Protein AF-A0A260BXC2-F1 (afdb_monomer)

Structure (mmCIF, N/CA/C/O backbone):
data_AF-A0A260BXC2-F1
#
_entry.id   AF-A0A260BXC2-F1
#
loop_
_atom_site.group_PDB
_atom_site.id
_atom_site.type_symbol
_atom_site.label_atom_id
_atom_site.label_alt_id
_atom_site.label_comp_id
_atom_site.label_asym_id
_atom_site.label_entity_id
_atom_site.label_seq_id
_atom_site.pdbx_PDB_ins_code
_atom_site.Cartn_x
_atom_site.Cartn_y
_atom_site.Cartn_z
_atom_site.occupancy
_atom_site.B_iso_or_equiv
_atom_site.auth_seq_id
_atom_site.auth_comp_id
_atom_site.auth_asym_id
_atom_site.auth_atom_id
_atom_site.pdbx_PDB_model_num
ATOM 1 N N . MET A 1 1 ? 10.006 -4.381 -25.406 1.00 36.53 1 MET A N 1
ATOM 2 C CA . MET A 1 1 ? 11.001 -3.747 -24.518 1.00 36.53 1 MET A CA 1
ATOM 3 C C . MET A 1 1 ? 10.566 -4.074 -23.100 1.00 36.53 1 MET A C 1
ATOM 5 O O . MET A 1 1 ? 9.559 -3.542 -22.662 1.00 36.53 1 MET A O 1
ATOM 9 N N . ASN A 1 2 ? 11.213 -5.038 -22.441 1.00 43.50 2 ASN A N 1
ATOM 10 C CA . ASN A 1 2 ? 10.853 -5.422 -21.074 1.00 43.50 2 ASN A CA 1
ATOM 11 C C . ASN A 1 2 ? 11.526 -4.434 -20.121 1.00 43.50 2 ASN A C 1
ATOM 13 O O . ASN A 1 2 ? 12.651 -4.664 -19.686 1.00 43.50 2 ASN A O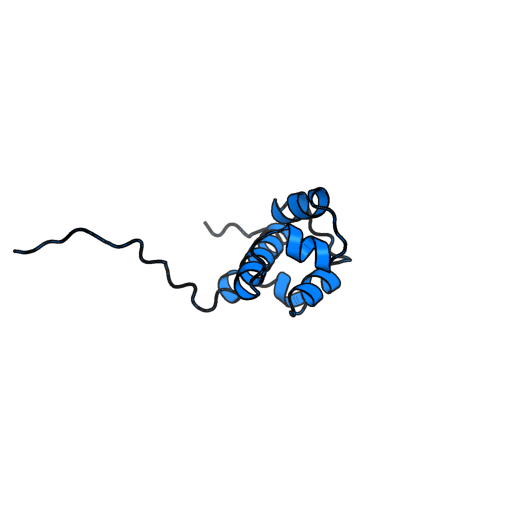 1
ATOM 17 N N . GLU A 1 3 ? 10.879 -3.300 -19.865 1.00 52.22 3 GLU A N 1
ATOM 18 C CA . GLU A 1 3 ? 11.325 -2.385 -18.818 1.00 52.22 3 GLU A CA 1
ATOM 19 C C . GLU A 1 3 ? 11.241 -3.112 -17.476 1.00 52.22 3 GLU A C 1
ATOM 21 O O . GLU A 1 3 ? 10.163 -3.446 -16.983 1.00 52.22 3 GLU A O 1
ATOM 26 N N . THR A 1 4 ? 12.403 -3.407 -16.899 1.00 59.16 4 THR A N 1
ATOM 27 C CA . THR A 1 4 ? 12.516 -3.973 -15.561 1.00 59.16 4 THR A CA 1
ATOM 28 C C . THR A 1 4 ? 11.912 -2.976 -14.575 1.00 59.16 4 THR A C 1
ATOM 30 O O . THR A 1 4 ? 12.566 -2.012 -14.182 1.00 59.16 4 THR A O 1
ATOM 33 N N . LEU A 1 5 ? 10.648 -3.182 -14.189 1.00 67.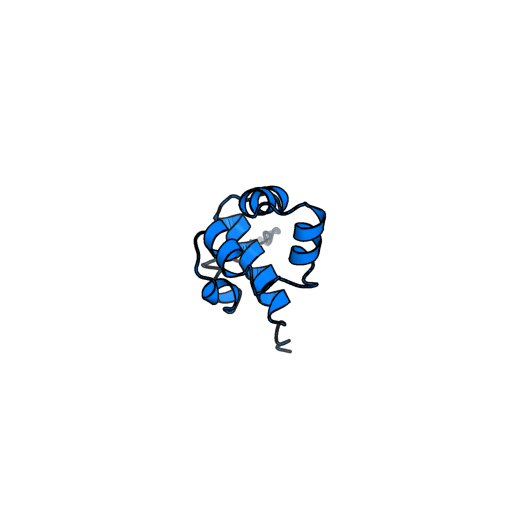31 5 LEU A N 1
ATOM 34 C CA . LEU A 1 5 ? 9.980 -2.360 -13.181 1.00 67.31 5 LEU A CA 1
ATOM 35 C C . LEU A 1 5 ? 10.854 -2.290 -11.929 1.00 67.31 5 LEU A C 1
ATOM 37 O O . LEU A 1 5 ? 11.247 -3.331 -11.386 1.00 67.31 5 LEU A O 1
ATOM 41 N N . THR A 1 6 ? 11.130 -1.071 -11.464 1.00 78.81 6 THR A N 1
ATOM 42 C CA . THR A 1 6 ? 11.843 -0.862 -10.202 1.00 78.81 6 THR A CA 1
ATOM 43 C C . THR A 1 6 ? 11.069 -1.528 -9.057 1.00 78.81 6 THR A C 1
ATOM 45 O O . THR A 1 6 ? 9.838 -1.626 -9.122 1.00 78.81 6 THR A O 1
ATOM 48 N N . PRO A 1 7 ? 11.736 -1.965 -7.974 1.00 78.88 7 PRO A N 1
ATOM 49 C CA . PRO A 1 7 ? 11.052 -2.579 -6.833 1.00 78.88 7 PRO A CA 1
ATOM 50 C C . PRO A 1 7 ? 9.902 -1.718 -6.290 1.00 78.88 7 PRO A C 1
ATOM 52 O O . PRO A 1 7 ? 8.831 -2.229 -5.983 1.00 78.88 7 PRO A O 1
ATOM 55 N N . ALA A 1 8 ? 10.077 -0.392 -6.264 1.00 82.00 8 ALA A N 1
ATOM 56 C CA . ALA A 1 8 ? 9.034 0.544 -5.853 1.00 82.00 8 ALA A CA 1
ATOM 57 C C . ALA A 1 8 ? 7.819 0.544 -6.798 1.00 82.00 8 ALA A C 1
ATOM 59 O O . ALA A 1 8 ? 6.679 0.627 -6.333 1.00 82.00 8 ALA A O 1
ATOM 60 N N . ALA A 1 9 ? 8.040 0.429 -8.110 1.00 82.06 9 ALA A N 1
ATOM 61 C CA . ALA A 1 9 ? 6.961 0.325 -9.087 1.00 82.06 9 ALA A CA 1
ATOM 62 C C . ALA A 1 9 ? 6.196 -1.002 -8.946 1.00 82.06 9 ALA A C 1
ATOM 64 O O . ALA A 1 9 ? 4.966 -0.994 -8.993 1.00 82.06 9 ALA A O 1
ATOM 65 N N . ARG A 1 10 ? 6.899 -2.113 -8.676 1.00 83.56 10 ARG A N 1
ATOM 66 C CA . ARG A 1 10 ? 6.280 -3.426 -8.407 1.00 83.56 10 ARG A CA 1
ATOM 67 C C . ARG A 1 10 ? 5.403 -3.396 -7.160 1.00 83.56 10 ARG A C 1
ATOM 69 O O . ARG A 1 10 ? 4.226 -3.724 -7.248 1.00 83.56 10 ARG A O 1
ATOM 76 N N . ILE A 1 11 ? 5.936 -2.896 -6.040 1.00 86.62 11 ILE A N 1
ATOM 77 C CA . ILE A 1 11 ? 5.169 -2.746 -4.792 1.00 86.62 11 ILE A CA 1
ATOM 78 C C . ILE A 1 11 ? 3.934 -1.879 -5.037 1.00 86.62 11 ILE A C 1
ATOM 80 O O . ILE A 1 11 ? 2.839 -2.237 -4.625 1.00 86.62 11 ILE A O 1
ATOM 84 N N . THR A 1 12 ? 4.076 -0.767 -5.763 1.00 87.25 12 THR A N 1
ATOM 85 C CA . THR A 1 12 ? 2.940 0.113 -6.077 1.00 87.25 12 THR A CA 1
ATOM 86 C C . THR A 1 12 ? 1.854 -0.610 -6.875 1.00 87.25 12 THR A C 1
ATOM 88 O O . THR A 1 12 ? 0.673 -0.469 -6.556 1.00 87.25 12 THR A O 1
ATOM 91 N N . ALA A 1 13 ? 2.232 -1.377 -7.899 1.00 85.19 13 ALA A N 1
ATOM 92 C CA . ALA A 1 13 ? 1.292 -2.149 -8.706 1.00 85.19 13 ALA A CA 1
ATOM 93 C C . ALA A 1 13 ? 0.576 -3.222 -7.867 1.00 85.19 13 ALA A C 1
ATOM 95 O O . ALA A 1 13 ? -0.653 -3.287 -7.885 1.00 85.19 13 ALA A O 1
ATOM 96 N N . ASN A 1 14 ? 1.327 -3.977 -7.062 1.00 86.25 14 ASN A N 1
ATOM 97 C CA . ASN A 1 14 ? 0.795 -5.019 -6.182 1.00 86.25 14 ASN A CA 1
ATOM 98 C C . ASN A 1 14 ? -0.141 -4.448 -5.119 1.00 86.25 14 ASN A C 1
ATOM 100 O O . ASN A 1 14 ? -1.254 -4.937 -4.952 1.00 86.25 14 ASN A O 1
ATOM 104 N N . VAL A 1 15 ? 0.257 -3.364 -4.451 1.00 87.00 15 VAL A N 1
ATOM 105 C CA . VAL A 1 15 ? -0.586 -2.685 -3.462 1.00 87.00 15 VAL A CA 1
ATOM 106 C C . VAL A 1 15 ? -1.883 -2.202 -4.103 1.00 87.00 15 VAL A C 1
ATOM 108 O O . VAL A 1 15 ? -2.942 -2.410 -3.525 1.00 87.00 15 VAL A O 1
ATOM 111 N N . ARG A 1 16 ? -1.847 -1.613 -5.306 1.00 85.44 16 ARG A N 1
ATOM 112 C CA . ARG A 1 16 ? -3.073 -1.178 -5.999 1.00 85.44 16 ARG A CA 1
ATOM 113 C C . ARG A 1 16 ? -3.990 -2.349 -6.358 1.00 85.44 16 ARG A C 1
ATOM 115 O O . ARG A 1 16 ? -5.195 -2.249 -6.141 1.00 85.44 16 ARG A O 1
ATOM 122 N N . ALA A 1 17 ? -3.435 -3.444 -6.874 1.00 83.94 17 ALA A N 1
ATOM 123 C CA . ALA A 1 17 ? -4.207 -4.642 -7.203 1.00 83.94 17 ALA A CA 1
ATOM 124 C C . ALA A 1 17 ? -4.859 -5.249 -5.949 1.00 83.94 17 ALA A C 1
ATOM 126 O O . ALA A 1 17 ? -6.060 -5.522 -5.932 1.00 83.94 17 ALA A O 1
ATOM 127 N N . LEU A 1 18 ? -4.089 -5.377 -4.866 1.00 84.94 18 LEU A N 1
ATOM 128 C CA . LEU A 1 18 ? -4.563 -5.902 -3.587 1.00 84.94 18 LEU A CA 1
ATOM 129 C C . LEU A 1 18 ? -5.575 -4.971 -2.917 1.00 84.94 18 LEU A C 1
ATOM 131 O O . LEU A 1 18 ? -6.545 -5.453 -2.344 1.00 84.94 18 LEU A O 1
ATOM 135 N N . MET A 1 19 ? -5.402 -3.651 -3.019 1.00 85.94 19 MET A N 1
ATOM 136 C CA . MET A 1 19 ? -6.386 -2.686 -2.532 1.00 85.94 19 MET A CA 1
ATOM 137 C C . MET A 1 19 ? -7.752 -2.925 -3.175 1.00 85.94 19 MET A C 1
ATOM 139 O O . MET A 1 19 ? -8.738 -3.090 -2.460 1.00 85.94 19 MET A O 1
ATOM 143 N N . HIS A 1 20 ? -7.795 -3.045 -4.504 1.00 82.75 20 HIS A N 1
ATOM 144 C CA . HIS A 1 20 ? -9.031 -3.337 -5.226 1.00 82.75 20 HIS A CA 1
ATOM 145 C C . HIS A 1 20 ? -9.620 -4.702 -4.828 1.00 82.75 20 HIS A C 1
ATOM 147 O O . HIS A 1 20 ? -10.806 -4.802 -4.525 1.00 82.75 20 HIS A O 1
ATOM 153 N N . ALA A 1 21 ? -8.788 -5.745 -4.739 1.00 80.06 21 ALA A N 1
ATOM 154 C CA . ALA A 1 21 ? -9.221 -7.090 -4.349 1.00 80.06 21 ALA A CA 1
ATOM 155 C C . ALA A 1 21 ? -9.745 -7.187 -2.902 1.00 80.06 21 ALA A C 1
ATOM 157 O O . ALA A 1 21 ? -10.477 -8.117 -2.567 1.00 80.06 21 ALA A O 1
ATOM 158 N N . ARG A 1 22 ? -9.354 -6.255 -2.027 1.00 80.12 22 ARG A N 1
ATOM 159 C CA . ARG A 1 22 ? -9.767 -6.196 -0.615 1.00 80.12 22 ARG A CA 1
ATOM 160 C C . ARG A 1 22 ? -10.873 -5.169 -0.353 1.00 80.12 22 ARG A C 1
ATOM 162 O O . ARG A 1 22 ? -11.258 -4.991 0.798 1.00 80.12 22 ARG A O 1
ATOM 169 N N . GLY A 1 23 ? -11.383 -4.506 -1.393 1.00 79.69 23 GLY A N 1
ATOM 170 C CA . GLY A 1 23 ? -12.423 -3.483 -1.264 1.00 79.69 23 GLY A CA 1
ATOM 171 C C . GLY A 1 23 ? -11.927 -2.154 -0.685 1.00 79.69 23 GLY A C 1
ATOM 172 O O . GLY A 1 23 ? -12.731 -1.346 -0.230 1.00 79.69 23 GLY A O 1
ATOM 173 N N . TYR A 1 24 ? -10.614 -1.906 -0.690 1.00 81.38 24 TYR A N 1
ATOM 174 C CA . TYR A 1 24 ? -10.057 -0.596 -0.362 1.00 81.38 24 TYR A CA 1
ATOM 175 C C . TYR A 1 24 ? -10.191 0.322 -1.580 1.00 81.38 24 TYR A C 1
ATOM 177 O O . TYR A 1 24 ? -9.337 0.333 -2.467 1.00 81.38 24 TYR A O 1
ATOM 185 N N . GLU A 1 25 ? -11.272 1.098 -1.621 1.00 78.50 25 GLU A N 1
ATOM 186 C CA . GLU A 1 25 ? -11.559 2.003 -2.739 1.00 78.50 25 GLU A CA 1
ATOM 187 C C . GLU A 1 25 ? -10.601 3.199 -2.788 1.00 78.50 25 GLU A C 1
ATOM 189 O O . GLU A 1 25 ? -10.361 3.767 -3.857 1.00 78.50 25 GLU A O 1
ATOM 194 N N . ARG A 1 26 ? -10.045 3.614 -1.639 1.00 80.94 26 ARG A N 1
ATOM 195 C CA . ARG A 1 26 ? -9.191 4.801 -1.553 1.00 80.94 26 ARG A CA 1
ATOM 196 C C . ARG A 1 26 ? -7.895 4.531 -0.809 1.00 80.94 26 ARG A C 1
ATOM 198 O O . ARG A 1 26 ? -7.816 3.770 0.149 1.00 80.94 26 ARG A O 1
ATOM 205 N N . ALA A 1 27 ? -6.868 5.283 -1.201 1.00 80.56 27 ALA A N 1
ATOM 206 C CA . ALA A 1 27 ? -5.583 5.348 -0.507 1.00 80.56 27 ALA A CA 1
ATOM 207 C C . ALA A 1 27 ? -5.745 5.617 0.999 1.00 80.56 27 ALA A C 1
ATOM 209 O O . ALA A 1 27 ? -5.023 5.053 1.817 1.00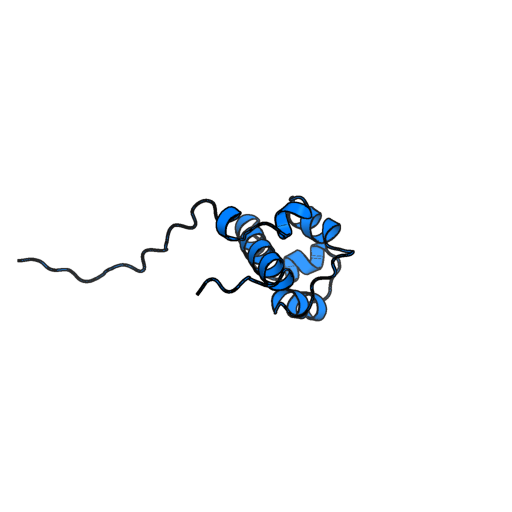 80.56 27 ALA A O 1
ATOM 210 N N . LYS A 1 28 ? -6.724 6.453 1.360 1.00 82.25 28 LYS A N 1
ATOM 211 C CA . LYS A 1 28 ? -7.025 6.824 2.743 1.00 82.25 28 LYS A CA 1
ATOM 212 C C . LYS A 1 28 ? -7.393 5.623 3.621 1.00 82.25 28 LYS A C 1
ATOM 214 O O . LYS A 1 28 ? -7.017 5.623 4.787 1.00 82.25 28 LYS A O 1
ATOM 219 N N . ASP A 1 29 ? -8.065 4.609 3.080 1.00 84.75 29 ASP A N 1
ATOM 220 C CA . ASP A 1 29 ? -8.520 3.452 3.862 1.00 84.75 29 ASP A CA 1
ATOM 221 C C . ASP A 1 29 ? -7.343 2.565 4.280 1.00 84.75 29 ASP A C 1
ATOM 223 O O . ASP A 1 29 ? -7.218 2.177 5.443 1.00 84.75 29 ASP A O 1
ATOM 227 N N . LEU A 1 30 ? -6.412 2.330 3.351 1.00 85.00 30 LEU A N 1
ATOM 228 C CA . LEU A 1 30 ? -5.151 1.655 3.651 1.00 85.00 30 LEU A CA 1
ATOM 229 C C . LEU A 1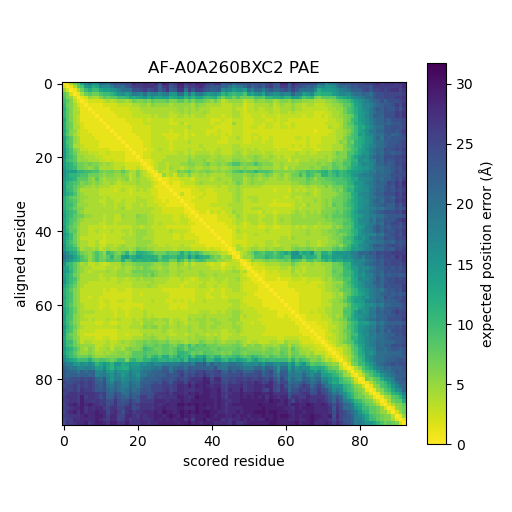 30 ? -4.257 2.523 4.555 1.00 85.00 30 LEU A C 1
ATOM 231 O O . LEU A 1 30 ? -3.650 2.016 5.495 1.00 85.00 30 LEU A O 1
ATOM 235 N N . GLY A 1 31 ? -4.236 3.841 4.335 1.00 87.56 31 GLY A N 1
ATOM 236 C CA . GLY A 1 31 ? -3.542 4.788 5.207 1.00 87.56 31 GLY A CA 1
ATOM 237 C C . GLY A 1 31 ? -4.031 4.722 6.657 1.00 87.56 31 GLY A C 1
ATOM 238 O O . GLY A 1 31 ? -3.214 4.670 7.569 1.00 87.56 31 GLY A O 1
ATOM 239 N N . ALA A 1 32 ? -5.343 4.622 6.883 1.00 87.75 32 ALA A N 1
ATOM 240 C CA . ALA A 1 32 ? -5.917 4.484 8.220 1.00 87.75 32 ALA A CA 1
ATOM 241 C C . ALA A 1 32 ? -5.464 3.194 8.925 1.00 87.75 32 ALA A C 1
ATOM 243 O O . ALA A 1 32 ? -5.139 3.228 10.109 1.00 87.75 32 ALA A O 1
ATOM 244 N N . ARG A 1 33 ? -5.371 2.071 8.197 1.00 86.25 33 ARG A N 1
ATOM 245 C CA . ARG A 1 33 ? -4.858 0.793 8.732 1.00 86.25 33 ARG A CA 1
ATOM 246 C C . ARG A 1 33 ? -3.381 0.866 9.117 1.00 86.25 33 ARG A C 1
ATOM 248 O O . ARG A 1 33 ? -2.983 0.259 10.103 1.00 86.25 33 ARG A O 1
ATOM 255 N N . LEU A 1 34 ? -2.592 1.612 8.348 1.00 88.12 34 LEU A N 1
ATOM 256 C CA . LEU A 1 34 ? -1.156 1.791 8.572 1.00 88.12 34 LEU A CA 1
ATOM 257 C C . LEU A 1 34 ? -0.832 2.948 9.522 1.00 88.12 34 LEU A C 1
ATOM 259 O O . LEU A 1 34 ? 0.338 3.205 9.790 1.00 88.12 34 LEU A O 1
ATOM 263 N N . ASN A 1 35 ? -1.845 3.670 10.011 1.00 89.69 35 ASN A N 1
ATOM 264 C CA . ASN A 1 35 ? -1.677 4.928 10.737 1.00 89.69 35 ASN A CA 1
ATOM 265 C C . ASN A 1 35 ? -0.831 5.962 9.954 1.00 89.69 35 ASN A C 1
ATOM 267 O O . ASN A 1 35 ? -0.034 6.723 10.505 1.00 89.69 35 ASN A O 1
ATOM 271 N N . TRP A 1 36 ? -0.972 5.967 8.628 1.00 89.88 36 TRP A N 1
ATOM 272 C CA . TRP A 1 36 ? -0.303 6.886 7.717 1.00 89.88 36 TRP A CA 1
ATOM 273 C C . TRP A 1 36 ? -1.230 8.030 7.315 1.00 89.88 36 TRP A C 1
ATOM 275 O O . TRP A 1 36 ? -2.414 7.844 7.039 1.00 89.88 36 TRP A O 1
ATOM 285 N N . ASN A 1 37 ? -0.662 9.231 7.198 1.00 89.06 37 ASN A N 1
ATOM 286 C CA . ASN A 1 37 ? -1.377 10.371 6.633 1.00 89.06 37 ASN A CA 1
ATOM 287 C C . ASN A 1 37 ? -1.479 10.286 5.098 1.00 89.06 37 ASN A C 1
ATOM 289 O O . ASN A 1 37 ? -0.698 9.602 4.428 1.00 89.06 37 ASN A O 1
ATOM 293 N N . GLU A 1 38 ? -2.420 11.043 4.532 1.00 85.44 38 GLU A N 1
ATOM 294 C CA . GLU A 1 38 ? -2.701 11.062 3.092 1.00 85.44 38 GLU A CA 1
ATOM 295 C C . GLU A 1 38 ? -1.485 11.479 2.252 1.00 85.44 38 GLU A C 1
ATOM 297 O O . GLU A 1 38 ? -1.237 10.904 1.194 1.00 85.44 38 GLU A O 1
ATOM 302 N N . SER A 1 39 ? -0.660 12.408 2.744 1.00 87.31 39 SER A N 1
ATOM 303 C CA . SER A 1 39 ? 0.569 12.839 2.066 1.00 87.31 39 SER A CA 1
ATOM 304 C C . SER A 1 39 ? 1.601 11.713 1.953 1.00 87.31 39 SER A C 1
ATOM 306 O O . SER A 1 39 ? 2.222 11.547 0.901 1.00 87.31 39 SER A O 1
ATOM 308 N N . LYS A 1 40 ? 1.792 10.924 3.018 1.00 87.12 40 LYS A N 1
ATOM 309 C CA . LYS A 1 40 ? 2.674 9.747 3.025 1.00 87.12 40 LYS A CA 1
ATOM 310 C C . LYS A 1 40 ? 2.137 8.689 2.064 1.00 87.12 40 LYS A C 1
ATOM 312 O O . LYS A 1 40 ? 2.883 8.207 1.213 1.00 87.12 40 LYS A O 1
ATOM 317 N N . MET A 1 41 ? 0.834 8.422 2.125 1.00 87.19 41 MET A N 1
ATOM 318 C CA . MET A 1 41 ? 0.178 7.446 1.262 1.00 87.19 41 MET A CA 1
ATOM 319 C C . MET A 1 41 ? 0.241 7.830 -0.224 1.00 87.19 41 MET A C 1
ATOM 321 O O . MET A 1 41 ? 0.578 7.010 -1.076 1.00 87.19 41 MET A O 1
ATOM 325 N N . SER A 1 42 ? -0.017 9.099 -0.544 1.00 85.69 42 SER A N 1
ATOM 326 C CA . SER A 1 42 ? 0.043 9.628 -1.908 1.00 85.69 42 SER A CA 1
ATOM 327 C C . SER A 1 42 ? 1.458 9.543 -2.483 1.00 85.69 42 SER A C 1
ATOM 329 O O . SER A 1 42 ? 1.633 9.133 -3.629 1.00 85.69 42 SER A O 1
ATOM 331 N N . ARG A 1 43 ? 2.494 9.852 -1.688 1.00 85.12 43 ARG A N 1
ATOM 332 C CA . ARG A 1 43 ? 3.895 9.693 -2.121 1.00 85.12 43 ARG A CA 1
ATOM 333 C C . ARG A 1 43 ? 4.259 8.232 -2.388 1.00 85.12 43 ARG A C 1
ATOM 335 O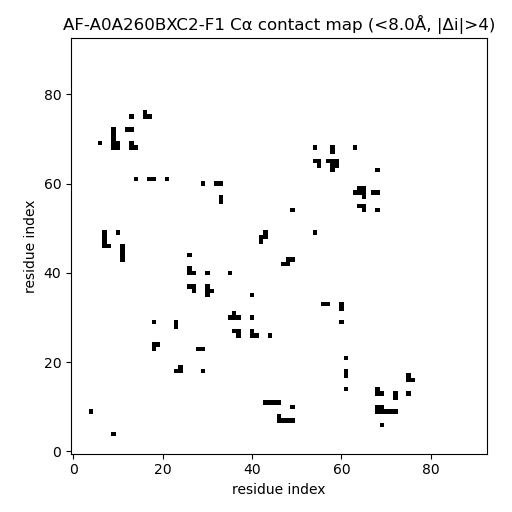 O . ARG A 1 43 ? 4.906 7.963 -3.401 1.00 85.12 43 ARG A O 1
ATOM 342 N N . ALA A 1 44 ? 3.825 7.310 -1.528 1.00 85.50 44 ALA A N 1
ATOM 343 C CA . ALA A 1 44 ? 4.056 5.879 -1.713 1.00 85.50 44 ALA A CA 1
ATOM 344 C C . ALA A 1 44 ? 3.383 5.369 -3.002 1.00 85.50 44 ALA A C 1
ATOM 346 O O . ALA A 1 44 ? 4.034 4.767 -3.853 1.00 85.50 44 ALA A O 1
ATOM 347 N N . LEU A 1 45 ? 2.111 5.723 -3.221 1.00 83.44 45 LEU A N 1
ATOM 348 C CA . LEU A 1 45 ? 1.345 5.318 -4.406 1.00 83.44 45 LEU A CA 1
ATOM 349 C C . LEU A 1 45 ? 1.786 5.985 -5.715 1.00 83.44 45 LEU A C 1
ATOM 351 O O . LEU A 1 45 ? 1.434 5.490 -6.788 1.00 83.44 45 LEU A O 1
ATOM 355 N N . LYS A 1 46 ? 2.531 7.093 -5.658 1.00 83.12 46 LYS A N 1
ATOM 356 C CA . LYS A 1 46 ? 3.181 7.714 -6.826 1.00 83.12 46 LYS A CA 1
ATOM 357 C C . LYS A 1 46 ? 4.507 7.038 -7.200 1.00 83.12 46 LYS A C 1
ATOM 359 O O . LYS A 1 46 ? 5.177 7.503 -8.112 1.00 83.12 46 LYS A O 1
ATOM 364 N N . GLY A 1 47 ? 4.897 5.965 -6.506 1.00 68.50 47 GLY A N 1
ATOM 365 C CA . GLY A 1 47 ? 6.106 5.199 -6.811 1.00 68.50 47 GLY A CA 1
ATOM 366 C C . GLY A 1 47 ? 7.410 5.884 -6.396 1.00 68.50 47 GLY A C 1
ATOM 367 O O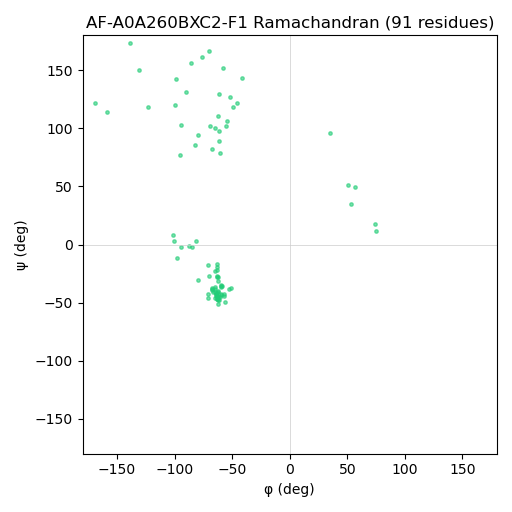 . GLY A 1 47 ? 8.478 5.422 -6.783 1.00 68.50 47 GLY A O 1
ATOM 368 N N . HIS A 1 48 ? 7.353 6.964 -5.605 1.00 69.00 48 HIS A N 1
ATOM 369 C CA . HIS A 1 48 ? 8.555 7.706 -5.212 1.00 69.00 48 HIS A CA 1
ATOM 370 C C . HIS A 1 48 ? 9.428 6.929 -4.222 1.00 69.00 48 HIS A C 1
ATOM 372 O O . HIS A 1 48 ? 10.646 6.898 -4.381 1.00 69.00 48 HIS A O 1
ATOM 378 N N . ARG A 1 49 ? 8.829 6.334 -3.181 1.00 75.00 49 ARG A N 1
ATOM 379 C CA . ARG A 1 49 ? 9.542 5.513 -2.190 1.00 75.00 49 ARG A CA 1
ATOM 380 C C . ARG A 1 49 ? 8.550 4.771 -1.299 1.00 75.00 49 ARG A C 1
ATOM 382 O O . ARG A 1 49 ? 7.755 5.413 -0.615 1.00 75.00 49 ARG A O 1
ATOM 389 N N . TRP A 1 50 ? 8.626 3.443 -1.278 1.00 84.75 50 TRP A N 1
ATOM 390 C CA . TRP A 1 50 ? 7.989 2.633 -0.239 1.00 84.75 50 TRP A CA 1
ATOM 391 C C . TRP A 1 50 ? 8.982 2.435 0.918 1.00 84.75 50 TRP A C 1
ATOM 393 O O . TRP A 1 50 ? 10.139 2.096 0.647 1.00 84.75 50 TRP A O 1
ATOM 403 N N . PRO A 1 51 ? 8.587 2.669 2.181 1.00 84.81 51 PRO A N 1
ATOM 404 C CA . PRO A 1 51 ? 9.421 2.351 3.337 1.00 84.81 51 PRO A CA 1
ATOM 405 C C . PRO A 1 51 ? 9.517 0.829 3.480 1.00 84.81 51 PRO A C 1
ATOM 407 O O . PRO A 1 51 ? 8.576 0.180 3.928 1.00 84.81 51 PRO A O 1
ATOM 410 N N . LEU A 1 52 ? 10.646 0.251 3.059 1.00 82.69 52 LEU A N 1
ATOM 411 C CA . LEU A 1 52 ? 10.861 -1.202 3.100 1.00 82.69 52 LEU A CA 1
ATOM 412 C C . LEU A 1 52 ? 10.826 -1.754 4.534 1.00 82.69 52 LEU A C 1
ATOM 414 O O . LEU A 1 52 ? 10.427 -2.892 4.740 1.00 82.69 52 LEU A O 1
ATOM 418 N N . GLU A 1 53 ? 11.189 -0.929 5.516 1.00 86.19 53 GLU A N 1
ATOM 419 C CA . GLU A 1 53 ? 11.079 -1.236 6.948 1.00 86.19 53 GLU A CA 1
ATOM 420 C C . GLU A 1 53 ? 9.628 -1.436 7.420 1.00 86.19 53 GLU A C 1
ATOM 422 O O . GLU A 1 53 ? 9.385 -2.191 8.354 1.00 86.19 53 GLU A O 1
ATOM 427 N N . GLU A 1 54 ? 8.653 -0.819 6.746 1.00 86.94 54 GLU A N 1
ATOM 428 C CA . GLU A 1 54 ? 7.222 -0.968 7.042 1.00 86.94 54 GLU A CA 1
ATOM 429 C C . GLU A 1 54 ? 6.526 -1.925 6.059 1.00 86.94 54 GLU A C 1
ATOM 431 O O . GLU A 1 54 ? 5.300 -2.042 6.076 1.00 86.94 54 GLU A O 1
ATOM 436 N N . LEU A 1 55 ? 7.279 -2.620 5.193 1.00 86.81 55 LEU A N 1
ATOM 437 C CA . LEU A 1 55 ? 6.717 -3.522 4.180 1.00 86.81 55 LEU A CA 1
ATOM 438 C C . LEU A 1 55 ? 5.878 -4.640 4.807 1.00 86.81 55 LEU A C 1
ATOM 440 O O . LEU A 1 55 ? 4.840 -5.001 4.259 1.00 86.81 55 LEU A O 1
ATOM 444 N N . ASP A 1 56 ? 6.290 -5.129 5.975 1.00 89.06 56 ASP A N 1
ATOM 445 C CA . ASP A 1 56 ? 5.550 -6.126 6.749 1.00 89.06 56 ASP A CA 1
ATOM 446 C C . ASP A 1 56 ? 4.201 -5.592 7.259 1.00 89.06 56 ASP A C 1
ATOM 448 O O . ASP A 1 56 ? 3.172 -6.256 7.131 1.00 89.06 56 ASP A O 1
ATOM 452 N N . ALA A 1 57 ? 4.166 -4.340 7.727 1.00 89.75 57 ALA A N 1
ATOM 453 C CA . ALA A 1 57 ? 2.930 -3.687 8.152 1.00 89.75 57 ALA A CA 1
ATOM 454 C C . ALA A 1 57 ? 1.973 -3.460 6.968 1.00 89.75 57 ALA A C 1
ATOM 456 O O . ALA A 1 57 ? 0.771 -3.704 7.084 1.00 89.75 57 ALA A O 1
ATOM 457 N N . ILE A 1 58 ? 2.504 -3.048 5.809 1.00 88.81 58 ILE A N 1
ATOM 458 C CA . ILE A 1 58 ? 1.738 -2.881 4.560 1.00 88.81 58 ILE A CA 1
ATOM 459 C C . ILE A 1 58 ? 1.135 -4.212 4.117 1.00 88.81 58 ILE A C 1
ATOM 461 O O . ILE A 1 58 ? -0.055 -4.285 3.805 1.00 88.81 58 ILE A O 1
ATOM 465 N N . ALA A 1 59 ? 1.947 -5.266 4.114 1.00 89.00 59 ALA A N 1
ATOM 466 C CA . ALA A 1 59 ? 1.520 -6.603 3.743 1.00 89.00 59 ALA A CA 1
ATOM 467 C C . ALA A 1 59 ? 0.450 -7.137 4.706 1.00 89.00 59 ALA A C 1
ATOM 469 O O . ALA A 1 59 ? -0.606 -7.591 4.266 1.00 89.00 59 ALA A O 1
ATOM 470 N N . SER A 1 60 ? 0.653 -6.956 6.013 1.00 88.94 60 SER A N 1
ATOM 471 C CA . SER A 1 60 ? -0.316 -7.306 7.053 1.00 88.94 60 SER A CA 1
ATOM 472 C C . SER A 1 60 ? -1.649 -6.569 6.884 1.00 88.94 60 SER A C 1
ATOM 474 O O . SER A 1 60 ? -2.709 -7.190 6.968 1.00 88.94 60 SER A O 1
ATOM 476 N N . ALA A 1 61 ? -1.629 -5.269 6.566 1.00 87.50 61 ALA A N 1
ATOM 477 C CA . ALA A 1 61 ? -2.843 -4.485 6.302 1.00 87.50 61 ALA A CA 1
ATOM 478 C C . ALA A 1 61 ? -3.626 -4.975 5.065 1.00 87.50 61 ALA A C 1
ATOM 480 O O . ALA A 1 61 ? -4.851 -4.827 4.996 1.00 87.50 61 ALA A O 1
ATOM 481 N N . LEU A 1 62 ? -2.923 -5.580 4.105 1.00 85.69 62 LEU A N 1
ATOM 482 C CA . LEU A 1 62 ? -3.476 -6.183 2.888 1.00 85.69 62 LEU A CA 1
ATOM 483 C C . LEU A 1 62 ? -3.748 -7.693 3.022 1.00 85.69 62 LEU A C 1
ATOM 485 O O . LEU A 1 62 ? -4.308 -8.301 2.103 1.00 85.69 62 LEU A O 1
ATOM 489 N N . ASN A 1 63 ? -3.414 -8.280 4.175 1.00 87.00 63 ASN A N 1
ATOM 490 C CA . ASN A 1 63 ? -3.516 -9.708 4.463 1.00 87.00 63 ASN A CA 1
ATOM 491 C C . ASN A 1 63 ? -2.725 -10.570 3.451 1.00 87.00 63 ASN A C 1
ATOM 493 O O . ASN A 1 63 ? -3.266 -11.494 2.845 1.00 87.00 63 ASN A O 1
ATOM 497 N N . VAL A 1 64 ? -1.457 -10.209 3.222 1.00 87.12 64 VAL A N 1
ATOM 498 C CA . VAL A 1 64 ? -0.473 -10.917 2.376 1.00 87.12 64 VAL A CA 1
ATOM 499 C C . VAL A 1 64 ? 0.905 -10.922 3.055 1.00 87.12 64 VAL A C 1
ATOM 501 O O . VAL A 1 64 ? 1.077 -10.258 4.076 1.00 87.12 64 VAL A O 1
ATOM 504 N N . ASN A 1 65 ? 1.903 -11.624 2.503 1.00 88.81 65 ASN A N 1
ATOM 505 C CA . ASN A 1 65 ? 3.279 -11.553 3.013 1.00 88.81 65 ASN A CA 1
ATOM 506 C C . ASN A 1 65 ? 4.060 -10.381 2.400 1.00 88.81 65 ASN A C 1
ATOM 508 O O . ASN A 1 65 ? 3.792 -9.938 1.287 1.00 88.81 65 ASN A O 1
ATOM 512 N N . ALA A 1 66 ? 5.099 -9.896 3.081 1.00 86.25 66 ALA A N 1
ATOM 513 C CA . ALA A 1 66 ? 5.961 -8.842 2.532 1.00 86.25 66 ALA A CA 1
ATOM 514 C C . ALA A 1 66 ? 6.635 -9.259 1.210 1.00 86.25 66 ALA A C 1
ATOM 516 O O . ALA A 1 66 ? 6.759 -8.453 0.287 1.00 86.25 66 ALA A O 1
ATOM 517 N N . SER A 1 67 ? 7.016 -10.536 1.090 1.00 85.62 67 SER A N 1
ATOM 518 C CA . SER A 1 67 ? 7.577 -11.110 -0.138 1.00 85.62 67 SER A CA 1
ATOM 519 C C . SER A 1 67 ? 6.594 -11.055 -1.301 1.00 85.62 67 SER A C 1
ATOM 521 O O . SER A 1 67 ? 7.022 -10.882 -2.440 1.00 85.62 67 SER A O 1
ATOM 523 N N . ASP A 1 68 ? 5.292 -11.151 -1.014 1.00 83.69 68 ASP A N 1
ATOM 524 C CA . ASP A 1 68 ? 4.253 -11.078 -2.029 1.00 83.69 68 ASP A CA 1
ATOM 525 C C . ASP A 1 68 ? 4.270 -9.704 -2.720 1.00 83.69 68 ASP A C 1
ATOM 527 O O . ASP A 1 68 ? 4.278 -9.604 -3.940 1.00 83.69 68 ASP A O 1
ATOM 531 N N . LEU A 1 69 ? 4.457 -8.619 -1.967 1.00 83.38 69 LEU A N 1
ATOM 532 C CA . LEU A 1 69 ? 4.519 -7.263 -2.525 1.00 83.38 69 LEU A CA 1
ATOM 533 C C . LEU A 1 69 ? 5.693 -7.026 -3.494 1.00 83.38 69 LEU A C 1
ATOM 535 O O . LEU A 1 69 ? 5.662 -6.055 -4.252 1.00 83.38 69 LEU A O 1
ATOM 539 N N . LEU A 1 70 ? 6.708 -7.892 -3.498 1.00 82.88 70 LEU A N 1
ATOM 540 C CA . LEU A 1 70 ? 7.875 -7.805 -4.382 1.00 82.88 70 LEU A CA 1
ATOM 541 C C . LEU A 1 70 ? 7.778 -8.700 -5.624 1.00 82.88 70 LEU A C 1
ATOM 543 O O . LEU A 1 70 ? 8.611 -8.556 -6.530 1.00 82.88 70 LEU A O 1
ATOM 547 N N . ARG A 1 71 ? 6.803 -9.620 -5.683 1.00 81.88 71 ARG A N 1
ATOM 548 C CA . ARG A 1 71 ? 6.645 -10.501 -6.849 1.00 81.88 71 ARG A CA 1
ATOM 549 C C . ARG A 1 71 ? 6.145 -9.704 -8.048 1.00 81.88 71 ARG A C 1
ATOM 551 O O . ARG A 1 71 ? 5.769 -8.532 -7.948 1.00 81.88 71 ARG A O 1
ATOM 558 N N . ASP A 1 72 ? 6.230 -10.336 -9.210 1.00 77.62 72 ASP A N 1
ATOM 559 C CA . ASP A 1 72 ? 5.772 -9.713 -10.436 1.00 77.62 72 ASP A CA 1
ATOM 560 C C . ASP A 1 72 ? 4.265 -9.413 -10.340 1.00 77.62 72 ASP A C 1
ATOM 562 O O . ASP A 1 72 ? 3.496 -10.304 -9.974 1.00 77.62 72 ASP A O 1
ATOM 566 N N . PRO A 1 73 ? 3.820 -8.180 -10.633 1.00 70.69 73 PRO A N 1
ATOM 567 C CA . PRO A 1 73 ? 2.409 -7.829 -10.536 1.00 70.69 73 PRO A CA 1
ATOM 568 C C . PRO A 1 73 ? 1.508 -8.606 -11.492 1.00 70.69 73 PRO A C 1
ATOM 570 O O . PRO A 1 73 ? 0.312 -8.707 -11.224 1.00 70.69 73 PRO A O 1
ATOM 573 N N . ALA A 1 74 ? 2.052 -9.206 -12.557 1.00 69.94 74 ALA A N 1
ATOM 574 C CA . ALA A 1 74 ? 1.292 -10.128 -13.395 1.00 69.94 74 ALA A CA 1
ATOM 575 C C . ALA A 1 74 ? 0.839 -11.390 -12.633 1.00 69.94 74 ALA A C 1
ATOM 577 O O . ALA A 1 74 ? -0.141 -12.011 -13.028 1.00 69.94 74 ALA A O 1
ATOM 578 N N . ASP A 1 75 ? 1.508 -11.747 -11.532 1.00 67.69 75 ASP A N 1
ATOM 579 C CA . ASP A 1 75 ? 1.186 -12.908 -10.691 1.00 67.69 75 ASP A CA 1
ATOM 580 C C . ASP A 1 75 ? 0.010 -12.619 -9.724 1.00 67.69 75 ASP A C 1
ATOM 582 O O . ASP A 1 75 ? -0.800 -13.501 -9.448 1.00 67.69 75 ASP A O 1
ATOM 586 N N . TYR A 1 76 ? -0.161 -11.361 -9.277 1.00 61.62 76 TYR A N 1
ATOM 587 C CA . TYR A 1 76 ? -1.293 -10.917 -8.426 1.00 61.62 76 TYR A CA 1
ATOM 588 C C . TYR A 1 76 ? -2.549 -10.529 -9.177 1.00 61.62 76 TYR A C 1
ATOM 590 O O . TYR A 1 76 ? -3.544 -10.158 -8.552 1.00 61.62 76 TYR A O 1
ATOM 598 N N . LEU A 1 77 ? -2.515 -10.581 -10.500 1.00 54.94 77 LEU A N 1
ATOM 599 C CA . LEU A 1 77 ? -3.700 -10.471 -11.324 1.00 54.94 77 LEU A CA 1
ATOM 600 C C . LEU A 1 77 ? -4.174 -11.896 -11.638 1.00 54.94 77 LEU A C 1
ATOM 602 O O . LEU A 1 77 ? -3.966 -12.353 -12.763 1.00 54.94 77 LEU A O 1
ATOM 606 N N . PRO A 1 78 ? -4.830 -12.634 -10.715 1.00 42.66 78 PRO A N 1
ATOM 607 C CA . PRO A 1 78 ? -5.615 -13.767 -11.149 1.00 42.66 78 PRO A CA 1
ATOM 608 C C . PRO A 1 78 ? -6.747 -13.168 -11.980 1.00 42.66 78 PRO A C 1
ATOM 610 O O . PRO A 1 78 ? -7.694 -12.605 -11.445 1.00 42.66 78 PRO A O 1
ATOM 613 N N . GLN A 1 79 ? -6.609 -13.216 -13.301 1.00 42.22 79 GLN A N 1
ATOM 614 C CA . GLN A 1 79 ? -7.712 -12.971 -14.220 1.00 42.22 79 GLN A CA 1
ATOM 615 C C . GLN A 1 79 ? -8.509 -11.682 -13.957 1.00 42.22 79 GLN A C 1
ATOM 617 O O . GLN A 1 79 ? -9.739 -11.688 -13.984 1.00 42.22 79 GLN A O 1
ATOM 622 N N . ALA A 1 80 ? -7.836 -10.534 -13.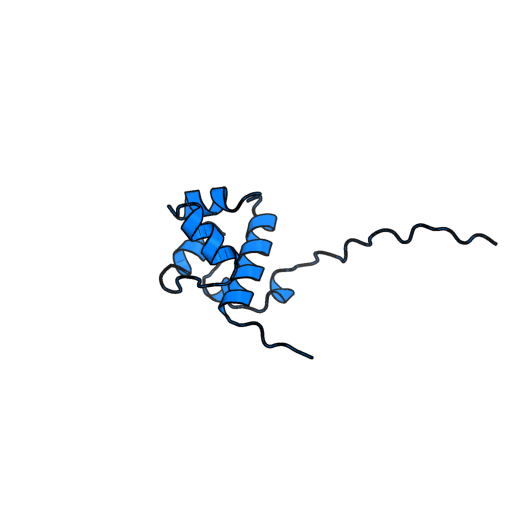836 1.00 39.53 80 ALA A N 1
ATOM 623 C CA . ALA A 1 80 ? -8.434 -9.354 -14.448 1.00 39.53 80 ALA A CA 1
ATOM 624 C C . ALA A 1 80 ? -8.373 -9.622 -15.954 1.00 39.53 80 ALA A C 1
ATOM 626 O O . ALA A 1 80 ? -7.411 -9.249 -16.626 1.00 39.53 80 ALA A O 1
ATOM 627 N N . SER A 1 81 ? -9.344 -10.394 -16.461 1.00 33.78 81 SER A N 1
ATOM 628 C CA . SER A 1 81 ? -9.589 -10.523 -17.889 1.00 33.78 81 SER A CA 1
ATOM 629 C C . SER A 1 81 ? -9.447 -9.132 -18.496 1.00 33.78 81 SER A C 1
ATOM 631 O O . SER A 1 81 ? -9.849 -8.162 -17.838 1.00 33.78 81 SER A O 1
ATOM 633 N N . PRO A 1 82 ? -8.897 -8.993 -19.716 1.00 42.25 82 PRO A N 1
ATOM 634 C CA . PRO A 1 82 ? -9.031 -7.730 -20.411 1.00 42.25 82 PRO A CA 1
ATOM 635 C C . PRO A 1 82 ? -10.513 -7.394 -20.321 1.00 42.25 82 PRO A C 1
ATOM 637 O O . PRO A 1 82 ? -11.352 -8.197 -20.742 1.00 42.25 82 PRO A O 1
ATOM 640 N N . ILE A 1 83 ? -10.843 -6.268 -19.683 1.00 47.53 83 ILE A N 1
ATOM 641 C CA . ILE A 1 83 ? -12.147 -5.667 -19.884 1.00 47.53 83 ILE A CA 1
ATOM 642 C C . ILE A 1 83 ? -12.159 -5.510 -21.394 1.00 47.53 83 ILE A C 1
ATOM 644 O O . ILE A 1 83 ? -11.421 -4.689 -21.941 1.00 47.53 83 ILE A O 1
ATOM 648 N N . SER A 1 84 ? -12.865 -6.418 -22.067 1.00 40.53 84 SER A N 1
ATOM 649 C CA . SER A 1 84 ? -13.195 -6.288 -23.466 1.00 40.53 84 SER A CA 1
ATOM 650 C C . SER A 1 84 ? -14.023 -5.023 -23.490 1.00 40.53 84 SER A C 1
ATOM 652 O O . SER A 1 84 ? -15.225 -5.050 -23.248 1.00 40.53 84 SER A O 1
ATOM 654 N N . VAL A 1 85 ? -13.345 -3.888 -23.659 1.00 46.97 85 VAL A N 1
ATOM 655 C CA . VAL A 1 85 ? -13.963 -2.664 -24.128 1.00 46.97 85 VAL A CA 1
ATOM 656 C C . VAL A 1 85 ? -14.614 -3.110 -25.416 1.00 46.97 85 VAL A C 1
ATOM 658 O O . VAL A 1 85 ? -13.920 -3.510 -26.351 1.00 46.97 85 VAL A O 1
ATOM 661 N N . GLY A 1 86 ? -15.939 -3.226 -25.359 1.00 42.09 86 GLY A N 1
ATOM 662 C CA . GLY A 1 86 ? -16.726 -3.888 -26.373 1.00 42.09 86 GLY A CA 1
ATOM 663 C C . GLY A 1 86 ? -16.275 -3.438 -27.750 1.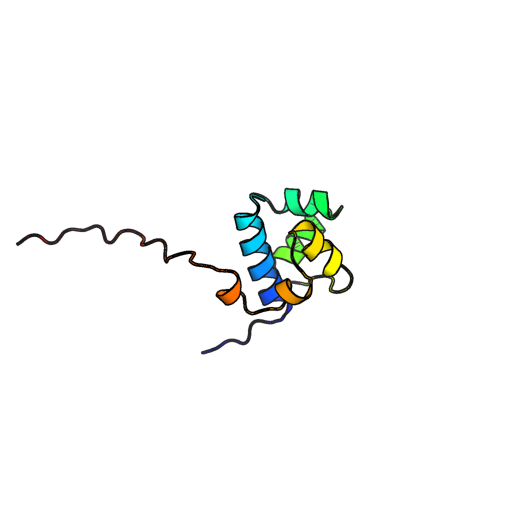00 42.09 86 GLY A C 1
ATOM 664 O O . GLY A 1 86 ? -16.327 -2.253 -28.077 1.00 42.09 86 GLY A O 1
ATOM 665 N N . ALA A 1 87 ? -15.868 -4.410 -28.558 1.00 47.03 87 ALA A N 1
ATOM 666 C CA . ALA A 1 87 ? -16.019 -4.326 -29.992 1.00 47.03 87 ALA A CA 1
ATOM 667 C C . ALA A 1 87 ? -17.528 -4.209 -30.285 1.00 47.03 87 ALA A C 1
ATOM 669 O O . ALA A 1 87 ? -18.204 -5.185 -30.588 1.00 47.03 87 ALA A O 1
ATOM 670 N N . GLY A 1 88 ? -18.079 -3.011 -30.108 1.00 44.31 88 GLY A N 1
ATOM 671 C CA . GLY A 1 88 ? -19.250 -2.550 -30.833 1.00 44.31 88 GLY A CA 1
ATOM 672 C C . GLY A 1 88 ? -18.697 -1.772 -32.017 1.00 44.31 88 GLY A C 1
ATOM 673 O O . GLY A 1 88 ? -18.188 -0.672 -31.857 1.00 44.31 88 GLY A O 1
ATOM 674 N N . THR A 1 89 ? -18.689 -2.326 -33.219 1.00 44.81 89 THR A N 1
ATOM 675 C CA . THR A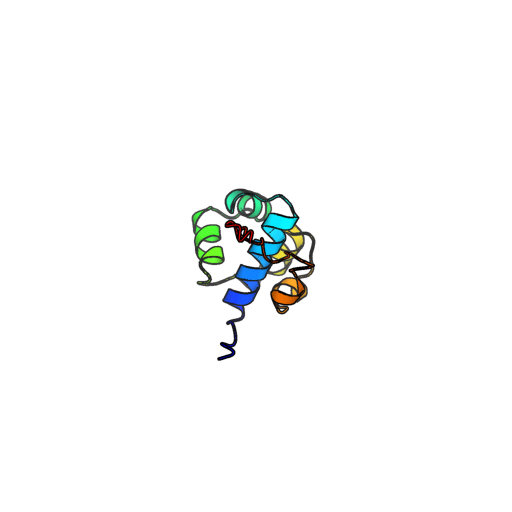 1 89 ? -19.914 -2.387 -34.007 1.00 44.81 89 THR A CA 1
ATOM 676 C C . THR A 1 89 ? -19.813 -3.493 -35.061 1.00 44.81 89 THR A C 1
ATOM 678 O O . THR A 1 89 ? -19.000 -3.454 -35.974 1.00 44.81 89 THR A O 1
ATOM 681 N N . HIS A 1 90 ? -20.660 -4.507 -34.889 1.00 45.03 90 HIS A N 1
ATOM 682 C CA . HIS A 1 90 ? -21.627 -4.952 -35.894 1.00 45.03 90 HIS A CA 1
ATOM 683 C C . HIS A 1 90 ? -21.177 -4.860 -37.369 1.00 45.03 90 HIS A C 1
ATOM 685 O O . HIS A 1 90 ? -21.375 -3.849 -38.035 1.00 45.03 90 HIS A O 1
ATOM 691 N N . SER A 1 91 ? -20.681 -5.971 -37.912 1.00 43.75 91 SER A N 1
ATOM 692 C CA . SER A 1 91 ? -20.906 -6.300 -39.322 1.00 43.75 91 SER A CA 1
ATOM 693 C C . SER A 1 91 ? -22.042 -7.315 -39.393 1.00 43.75 91 SER A C 1
ATOM 695 O O . SER A 1 91 ? -21.900 -8.410 -38.846 1.00 43.75 91 SER A O 1
ATOM 697 N N . PRO A 1 92 ? -23.148 -6.989 -40.075 1.00 59.94 92 PRO A N 1
ATOM 698 C CA . PRO A 1 92 ? -23.924 -8.014 -40.737 1.00 59.94 92 PRO A CA 1
ATOM 699 C C . PRO A 1 92 ? -24.068 -7.705 -42.230 1.00 59.94 92 PRO A C 1
ATOM 701 O O . PRO A 1 92 ? -24.743 -6.753 -42.609 1.00 59.94 92 PRO A O 1
ATOM 704 N N . LYS A 1 93 ? -23.514 -8.645 -43.002 1.00 48.97 93 LYS A N 1
ATOM 705 C CA . LYS A 1 93 ? -23.953 -9.110 -44.322 1.00 48.97 93 LYS A CA 1
ATOM 706 C C . LYS A 1 93 ? -23.623 -8.266 -45.553 1.00 48.97 93 LYS A C 1
ATOM 708 O O . LYS A 1 93 ? -24.149 -7.147 -45.697 1.00 48.97 93 LYS A O 1
#

Nearest PDB structures (foldseek):
  1r69-assembly1_A  TM=8.905E-01  e=1.795E-01  Phage 434
  1r63-assembly1_A  TM=8.356E-01  e=2.904E-01  Phage 434
  2cro-assembly1_A  TM=8.460E-01  e=3.064E-01  Phage 434
  2or1-assembly1_R  TM=8.740E-01  e=4.453E-01  Phage 434
  3cro-assembly1_L  TM=8.429E-01  e=6.136E-01  Phage 434

pLDDT: mean 74.68, std 16.84, range [33.78, 89.88]

Foldseek 3Di:
DPDPQDQLRLLLLLLVLLCVVVVVPDLVVLCVQLVHDPVVSVCSNVSNDDPLVCLQSSCVSSVHGSVSSRDGSVVSCPDPPPPPPDPDDDDDD

Radius of gyration: 16.32 Å; Cα contacts (8 Å, |Δi|>4): 74; chains: 1; bounding box: 36×27×55 Å

Secondary structure (DSSP, 8-state):
------HHHHHHHHHHHHHHHTT--SHHHHHHHTT--HHHHHHHHTTS---GGGHHHHHHHHTS-TTGGGS-TTTS-S---------------

Mean predicted aligned error: 10.15 Å

Solvent-accessible surface area (backbone atoms only — not comparable to full-atom values): 5701 Å² total; per-residue (Å²): 131,87,76,78,69,50,70,39,48,26,31,34,49,32,51,53,50,50,29,58,78,70,70,40,88,46,69,60,58,56,15,60,71,67,75,42,52,65,70,59,39,51,42,30,67,68,40,74,54,65,64,72,92,47,32,55,58,55,16,53,72,69,72,50,53,46,71,60,38,67,42,65,47,76,71,73,47,80,73,73,60,78,78,70,74,70,87,76,75,85,85,83,135

Sequence (93 aa):
MNETLTPAARITANVRALMHARGYERAKDLGARLNWNESKMSRALKGHRWPLEELDAIASALNVNASDLLRDPADYLPQASPISVGAGTHSPK